Protein AF-A0A238VLP7-F1 (afdb_monomer_lite)

Secondary structure (DSSP, 8-state):
-HHHHHHHHHHHHHHHHHHHHHHHHHHHHHHHHHHHHHHHHHHHHHHS-HHHHHHHHHHHHHH---HHHHHHTTPPPP----------

Sequence (88 aa):
MATLETQIAQAQNRLKDLQVRARKISRTEDTRRKILYGASVLRLLREADETKSLKLRELLDERIEREKDREFLGLRPLKRATAVVTEP

Organism: NCBI:txid1608407

Foldseek 3Di:
DVVVVVVVVVVVVVVVVVVVVVVVVVVVVVVVVCVVVVVVLVVVLVPDDPVVNVVSVVVVLVVPQDPVVCVVVVHDHDDPPPPPPDDD

pLDDT: mean 87.75, std 13.06, range [44.78, 97.62]

Structure (mmCIF, N/CA/C/O backbone):
data_AF-A0A238VLP7-F1
#
_entry.id   AF-A0A238VLP7-F1
#
loop_
_atom_site.group_PDB
_atom_site.id
_atom_site.type_symbol
_atom_site.label_atom_id
_atom_site.label_alt_id
_atom_site.label_comp_id
_atom_site.label_asym_id
_atom_site.label_entity_id
_atom_site.label_seq_id
_atom_site.pdbx_PDB_ins_code
_atom_site.Cartn_x
_atom_site.Cartn_y
_atom_site.Cartn_z
_atom_site.occupancy
_atom_site.B_iso_or_equiv
_atom_site.auth_seq_id
_atom_site.auth_comp_id
_atom_site.auth_asym_id
_atom_site.auth_atom_id
_atom_site.pdbx_PDB_model_num
ATOM 1 N N . MET A 1 1 ? -30.367 -0.400 41.689 1.00 54.56 1 MET A N 1
ATOM 2 C CA . MET A 1 1 ? -29.061 -0.877 41.173 1.00 54.56 1 MET A CA 1
ATOM 3 C C . MET A 1 1 ? -29.029 -0.971 39.641 1.00 54.56 1 MET A C 1
ATOM 5 O O . MET A 1 1 ? -28.018 -0.601 39.067 1.00 54.56 1 MET A O 1
ATOM 9 N N . ALA A 1 2 ? -30.131 -1.333 38.967 1.00 63.41 2 ALA A N 1
ATOM 10 C CA . ALA A 1 2 ? -30.212 -1.464 37.499 1.00 63.41 2 ALA A CA 1
ATOM 11 C C . ALA A 1 2 ? -29.835 -0.211 36.668 1.00 63.41 2 ALA A C 1
ATOM 13 O O . ALA A 1 2 ? -29.476 -0.313 35.497 1.00 63.41 2 ALA A O 1
ATOM 14 N N . THR A 1 3 ? -29.901 0.990 37.246 1.00 79.94 3 THR A N 1
ATOM 15 C CA . THR A 1 3 ? -29.625 2.250 36.538 1.00 79.94 3 THR A CA 1
ATOM 16 C C . THR A 1 3 ? -28.146 2.437 36.201 1.00 79.94 3 THR A C 1
ATOM 18 O O . THR A 1 3 ? -27.832 2.906 35.110 1.00 79.94 3 THR A O 1
ATOM 21 N N . LEU A 1 4 ? -27.237 2.034 37.094 1.00 83.25 4 LEU A N 1
ATOM 22 C CA . LEU A 1 4 ? -25.792 2.137 36.866 1.00 83.25 4 LEU A CA 1
ATOM 23 C C . LEU A 1 4 ? -25.315 1.111 35.836 1.00 83.25 4 LEU A C 1
ATOM 25 O O . LEU A 1 4 ? -24.565 1.459 34.929 1.00 83.25 4 LEU A O 1
ATOM 29 N N . GLU A 1 5 ? -25.813 -0.122 35.909 1.00 87.12 5 GLU A N 1
ATOM 30 C CA . GLU A 1 5 ? -25.528 -1.167 34.918 1.00 87.12 5 GLU A CA 1
ATOM 31 C C . GLU A 1 5 ? -25.993 -0.752 33.517 1.00 87.12 5 GLU A C 1
ATOM 33 O O . GLU A 1 5 ? -25.257 -0.896 32.541 1.00 87.12 5 GLU A O 1
ATOM 38 N N . THR A 1 6 ? -27.177 -0.137 33.425 1.00 88.50 6 THR A N 1
ATOM 39 C CA . THR A 1 6 ? -27.702 0.397 32.161 1.00 88.50 6 THR A CA 1
ATOM 40 C C . THR A 1 6 ? -26.812 1.513 31.607 1.00 88.50 6 THR A C 1
ATOM 42 O O . THR A 1 6 ? -26.532 1.544 30.408 1.00 88.50 6 THR A O 1
ATOM 45 N N . GLN A 1 7 ? -26.323 2.417 32.460 1.00 88.81 7 GLN A N 1
ATOM 46 C CA . GLN A 1 7 ? -25.413 3.491 32.045 1.00 88.81 7 GLN A CA 1
ATOM 47 C C . GLN A 1 7 ? -24.056 2.950 31.577 1.00 88.81 7 GLN A C 1
ATOM 49 O O . GLN A 1 7 ? -23.538 3.407 30.556 1.00 88.81 7 GLN A O 1
ATOM 54 N N . ILE A 1 8 ? -23.508 1.944 32.266 1.00 91.06 8 ILE A N 1
ATOM 55 C CA . ILE A 1 8 ? -22.268 1.266 31.867 1.00 91.06 8 ILE A CA 1
ATOM 56 C C . ILE A 1 8 ? -22.448 0.602 30.499 1.00 91.06 8 ILE A C 1
ATOM 58 O O . ILE A 1 8 ? -21.634 0.823 29.601 1.00 91.06 8 ILE A O 1
ATOM 62 N N . ALA A 1 9 ? -23.540 -0.140 30.299 1.00 91.19 9 ALA A N 1
ATOM 63 C CA . ALA A 1 9 ? -23.834 -0.791 29.025 1.00 91.19 9 ALA A CA 1
ATOM 64 C C . ALA A 1 9 ? -23.979 0.226 27.876 1.00 91.19 9 ALA A C 1
ATOM 66 O O . ALA A 1 9 ? -23.428 0.038 26.790 1.00 91.19 9 ALA A O 1
ATOM 67 N N . GLN A 1 10 ? -24.660 1.352 28.114 1.00 91.50 10 GLN A N 1
ATOM 68 C CA . GLN A 1 10 ? -24.778 2.430 27.127 1.00 91.50 10 GLN A CA 1
ATOM 69 C C . GLN A 1 10 ? -23.422 3.063 26.786 1.00 91.50 10 GLN A C 1
ATOM 71 O O . GLN A 1 10 ? -23.143 3.322 25.613 1.00 91.50 10 GLN A O 1
ATOM 76 N N . ALA A 1 11 ? -22.567 3.303 27.782 1.00 91.75 11 ALA A N 1
ATOM 77 C CA . ALA A 1 11 ? -21.232 3.855 27.568 1.00 91.75 11 ALA A CA 1
ATOM 78 C C . ALA A 1 11 ? -20.332 2.890 26.778 1.00 91.75 11 ALA A C 1
ATOM 80 O O . ALA A 1 11 ? -19.646 3.313 25.845 1.00 91.75 11 ALA A O 1
ATOM 81 N N . GLN A 1 12 ? -20.383 1.593 27.087 1.00 93.69 12 GLN A N 1
ATOM 82 C CA . GLN A 1 12 ? -19.646 0.555 26.361 1.00 93.69 12 GLN A CA 1
ATOM 83 C C . GLN A 1 12 ? -20.089 0.451 24.897 1.00 93.69 12 GLN A C 1
ATOM 85 O O . GLN A 1 12 ? -19.244 0.371 24.002 1.00 93.69 12 GLN A O 1
ATOM 90 N N . ASN A 1 13 ? -21.396 0.524 24.631 1.00 93.31 13 ASN A N 1
ATOM 91 C CA . ASN A 1 13 ? -21.919 0.526 23.265 1.00 93.31 13 ASN A CA 1
ATOM 92 C C . ASN A 1 13 ? -21.446 1.758 22.481 1.00 93.31 13 ASN A C 1
ATOM 94 O O . ASN A 1 13 ? -20.932 1.620 21.371 1.00 93.31 13 ASN A O 1
ATOM 98 N N . ARG A 1 14 ? -21.503 2.952 23.088 1.00 92.62 14 ARG A N 1
ATOM 99 C CA . ARG A 1 14 ? -20.976 4.185 22.476 1.00 92.62 14 ARG A CA 1
ATOM 100 C C . ARG A 1 14 ? -19.481 4.084 22.174 1.00 92.62 14 ARG A C 1
ATOM 102 O O . ARG A 1 14 ? -19.047 4.491 21.098 1.00 92.62 14 ARG A O 1
ATOM 109 N N . LEU A 1 15 ? -18.693 3.515 23.089 1.00 94.31 15 LEU A N 1
ATOM 110 C CA . LEU A 1 15 ? -17.263 3.293 22.874 1.00 94.31 15 LEU A CA 1
ATOM 111 C C . LEU A 1 15 ? -17.019 2.366 21.676 1.00 94.31 15 LEU A C 1
ATOM 113 O O . LEU A 1 15 ? -16.187 2.670 20.820 1.00 94.31 15 LEU A O 1
ATOM 117 N N . LYS A 1 16 ? -17.763 1.260 21.588 1.00 94.69 16 LYS A N 1
ATOM 118 C CA . LYS A 1 16 ? -17.660 0.305 20.480 1.00 94.69 16 LYS A CA 1
ATOM 119 C C . LYS A 1 16 ? -17.991 0.964 19.140 1.00 94.69 16 LYS A C 1
ATOM 121 O O . LYS A 1 16 ? -17.241 0.789 18.180 1.00 94.69 16 LYS A O 1
ATOM 126 N N . ASP A 1 17 ? -19.042 1.776 19.085 1.00 94.19 17 ASP A N 1
ATOM 127 C CA . ASP A 1 17 ? -19.429 2.498 17.871 1.00 94.19 17 ASP A CA 1
ATOM 128 C C . ASP A 1 17 ? -18.351 3.490 17.421 1.00 94.19 17 ASP A C 1
ATOM 130 O O . ASP A 1 17 ? -18.002 3.545 16.236 1.00 94.19 17 ASP A O 1
ATOM 134 N N . LEU A 1 18 ? -17.771 4.242 18.362 1.00 95.06 18 LEU A N 1
ATOM 135 C CA . LEU A 1 18 ? -16.664 5.156 18.080 1.00 95.06 18 LEU A CA 1
ATOM 136 C C . LEU A 1 18 ? -15.430 4.405 17.567 1.00 95.06 18 LEU A C 1
ATOM 138 O O . LEU A 1 18 ? -14.825 4.827 16.582 1.00 95.06 18 LEU A O 1
ATOM 142 N N . GLN A 1 19 ? -15.092 3.259 18.162 1.00 94.94 19 GLN A N 1
ATOM 143 C CA . GLN A 1 19 ? -13.983 2.419 17.703 1.00 94.94 19 GLN A CA 1
ATOM 144 C C . GLN A 1 19 ? -14.218 1.864 16.294 1.00 94.94 19 GLN A C 1
ATOM 146 O O . GLN A 1 19 ? -13.297 1.848 15.475 1.00 94.94 19 GLN A O 1
ATOM 151 N N . VAL A 1 20 ? -15.440 1.428 15.976 1.00 95.12 20 VAL A N 1
ATOM 152 C CA . VAL A 1 20 ? -15.792 0.952 14.630 1.00 95.12 20 VAL A CA 1
ATOM 153 C C . VAL A 1 20 ? -15.653 2.079 13.607 1.00 95.12 20 VAL A C 1
ATOM 155 O O . VAL A 1 20 ? -15.053 1.873 12.548 1.00 95.12 20 VAL A O 1
ATOM 158 N N . ARG A 1 21 ? -16.135 3.287 13.928 1.00 93.38 21 ARG A N 1
ATOM 159 C CA . ARG A 1 21 ? -15.978 4.468 13.064 1.00 93.38 21 ARG A CA 1
ATOM 160 C C . ARG A 1 21 ? -14.510 4.829 12.864 1.00 93.38 21 ARG A C 1
ATOM 162 O O . ARG A 1 21 ? -14.090 4.995 11.722 1.00 93.38 21 ARG A O 1
ATOM 169 N N . ALA A 1 22 ? -13.720 4.867 13.935 1.00 93.75 22 ALA A N 1
ATOM 170 C CA . ALA A 1 22 ? -12.289 5.154 13.862 1.00 93.75 22 ALA A CA 1
ATOM 171 C C . ALA A 1 22 ? -11.546 4.132 12.987 1.00 93.75 22 ALA A C 1
ATOM 173 O O . ALA A 1 22 ? -10.775 4.508 12.106 1.00 93.75 22 ALA A O 1
ATOM 174 N N . ARG A 1 23 ? -11.841 2.833 13.142 1.00 94.44 23 ARG A N 1
ATOM 175 C CA . ARG A 1 23 ? -11.276 1.772 12.289 1.00 94.44 23 ARG A CA 1
ATOM 176 C C . ARG A 1 23 ? -11.677 1.937 10.824 1.00 94.44 23 ARG A C 1
ATOM 178 O O . ARG A 1 23 ? -10.852 1.704 9.943 1.00 94.44 23 ARG A O 1
ATOM 185 N N . LYS A 1 24 ? -12.922 2.336 10.546 1.00 94.75 24 LYS A N 1
ATOM 186 C CA . LYS A 1 24 ? -13.389 2.600 9.177 1.00 94.75 24 LYS A CA 1
ATOM 187 C C . LYS A 1 24 ? -12.639 3.775 8.546 1.00 94.75 24 LYS A C 1
ATOM 189 O O . LYS A 1 24 ? -12.192 3.652 7.406 1.00 94.75 24 LYS A O 1
ATOM 194 N N . ILE A 1 25 ? -12.477 4.874 9.282 1.00 93.44 25 ILE A N 1
ATOM 195 C CA . ILE A 1 25 ? -11.725 6.052 8.827 1.00 93.44 25 ILE A CA 1
ATOM 196 C C . ILE A 1 25 ? -10.276 5.654 8.545 1.00 93.44 25 ILE A C 1
ATOM 198 O O . ILE A 1 25 ? -9.819 5.814 7.419 1.00 93.44 25 ILE A O 1
ATOM 202 N N . SER A 1 26 ? -9.616 4.998 9.501 1.00 93.94 26 SER A N 1
ATOM 203 C CA . SER A 1 26 ? -8.232 4.540 9.359 1.00 93.94 26 SER A CA 1
ATOM 204 C C . SER A 1 26 ? -8.031 3.635 8.137 1.00 93.94 26 SER A C 1
ATOM 206 O O . SER A 1 26 ? -7.107 3.851 7.360 1.00 93.94 26 SER A O 1
ATOM 208 N N . ARG A 1 27 ? -8.929 2.669 7.890 1.00 95.12 27 ARG A N 1
ATOM 209 C CA . ARG A 1 27 ? -8.875 1.819 6.684 1.00 95.12 27 ARG A CA 1
ATOM 210 C C . ARG A 1 27 ? -9.057 2.614 5.391 1.00 95.12 27 ARG A C 1
ATOM 212 O O . ARG A 1 27 ? -8.424 2.299 4.386 1.00 95.12 27 ARG A O 1
ATOM 219 N N . THR A 1 28 ? -9.922 3.626 5.409 1.00 95.06 28 THR A N 1
ATOM 220 C CA . THR A 1 28 ? -10.177 4.486 4.244 1.00 95.06 28 THR A CA 1
ATOM 221 C C . THR A 1 28 ? -8.953 5.342 3.929 1.00 95.06 28 THR A C 1
ATOM 223 O O . THR A 1 28 ? -8.512 5.390 2.783 1.00 95.06 28 THR A O 1
ATOM 226 N N . GLU A 1 29 ? -8.361 5.965 4.946 1.00 95.81 29 GLU A N 1
ATOM 227 C CA . GLU A 1 29 ? -7.138 6.758 4.816 1.00 95.81 29 GLU A CA 1
ATOM 228 C C . GLU A 1 29 ? -5.946 5.898 4.392 1.00 95.81 29 GLU A C 1
ATOM 230 O O . GLU A 1 29 ? -5.180 6.294 3.517 1.00 95.81 29 GLU A O 1
ATOM 235 N N . ASP A 1 30 ? -5.825 4.688 4.942 1.00 96.75 30 ASP A N 1
ATOM 236 C CA . ASP A 1 30 ? -4.809 3.712 4.554 1.00 96.75 30 ASP A CA 1
ATOM 237 C C . ASP A 1 30 ? -4.934 3.293 3.086 1.00 96.75 30 ASP A C 1
ATOM 239 O O . ASP A 1 30 ? -3.948 3.298 2.345 1.00 96.75 30 ASP A O 1
ATOM 243 N N . THR A 1 31 ? -6.160 3.016 2.641 1.00 97.25 31 THR A N 1
ATOM 244 C CA . THR A 1 31 ? -6.456 2.702 1.238 1.00 97.25 31 THR A CA 1
ATOM 245 C C . THR A 1 31 ? -6.107 3.882 0.335 1.00 97.25 31 THR A C 1
ATOM 247 O O . THR A 1 31 ? -5.409 3.709 -0.664 1.00 97.25 31 THR A O 1
ATOM 250 N N . ARG A 1 32 ? -6.515 5.102 0.709 1.00 96.56 32 ARG A N 1
ATOM 251 C CA . ARG A 1 32 ? -6.195 6.322 -0.043 1.00 96.56 32 ARG A CA 1
ATOM 252 C C . ARG A 1 32 ? -4.687 6.536 -0.142 1.00 96.56 32 ARG A C 1
ATOM 254 O O . ARG A 1 32 ? -4.189 6.824 -1.226 1.00 96.56 32 ARG A O 1
ATOM 261 N N . ARG A 1 33 ? -3.957 6.348 0.962 1.00 97.62 33 ARG A N 1
ATOM 262 C CA . ARG A 1 33 ? -2.494 6.447 1.003 1.00 97.62 33 ARG A CA 1
ATOM 263 C C . ARG A 1 33 ? -1.859 5.466 0.018 1.00 97.62 33 ARG A C 1
ATOM 265 O O . ARG A 1 33 ? -1.070 5.886 -0.822 1.00 97.62 33 ARG A O 1
ATOM 272 N N . LYS A 1 34 ? -2.249 4.188 0.063 1.00 96.31 34 LYS A N 1
ATOM 273 C CA . LYS A 1 34 ? -1.743 3.146 -0.849 1.00 96.31 34 LYS A CA 1
ATOM 274 C C . LYS A 1 34 ? -1.998 3.482 -2.319 1.00 96.31 34 LYS A C 1
ATOM 276 O O . LYS A 1 34 ? -1.083 3.355 -3.126 1.00 96.31 34 LYS A O 1
ATOM 281 N N . ILE A 1 35 ? -3.196 3.965 -2.655 1.00 97.06 35 ILE A N 1
ATOM 282 C CA . ILE A 1 35 ? -3.546 4.368 -4.026 1.00 97.06 35 ILE A CA 1
ATOM 283 C C . ILE A 1 35 ? -2.674 5.537 -4.494 1.00 97.06 35 ILE A C 1
ATOM 285 O O . ILE A 1 35 ? -2.118 5.475 -5.587 1.00 97.06 35 ILE A O 1
ATOM 289 N N . LEU A 1 36 ? -2.525 6.584 -3.677 1.00 97.25 36 LEU A N 1
ATOM 290 C CA . LEU A 1 36 ? -1.752 7.771 -4.053 1.00 97.25 36 LEU A CA 1
ATOM 291 C C . LEU A 1 36 ? -0.272 7.445 -4.269 1.00 97.25 36 LEU A C 1
ATOM 293 O O . LEU A 1 36 ? 0.292 7.831 -5.294 1.00 97.25 36 LEU A O 1
ATOM 297 N N . TYR A 1 37 ? 0.348 6.701 -3.350 1.00 97.19 37 TYR A N 1
ATOM 298 C CA . TYR A 1 37 ? 1.743 6.286 -3.513 1.00 97.19 37 TYR A CA 1
ATOM 299 C C . TYR A 1 37 ? 1.911 5.328 -4.694 1.00 97.19 37 TYR A C 1
ATOM 301 O O . TYR A 1 37 ? 2.816 5.527 -5.498 1.00 97.19 37 TYR A O 1
ATOM 309 N N . GLY A 1 38 ? 1.015 4.348 -4.854 1.00 95.25 38 GLY A N 1
ATOM 310 C CA . GLY A 1 38 ? 1.043 3.421 -5.987 1.00 95.25 38 GLY A CA 1
ATOM 311 C C . GLY A 1 38 ? 0.950 4.143 -7.333 1.00 95.25 38 GLY A C 1
ATOM 312 O O . GLY A 1 38 ? 1.795 3.941 -8.201 1.00 95.25 38 GLY A O 1
ATOM 313 N N . ALA A 1 39 ? -0.013 5.056 -7.488 1.00 96.56 39 ALA A N 1
ATOM 314 C CA . ALA A 1 39 ? -0.160 5.864 -8.698 1.00 96.56 39 ALA A CA 1
ATOM 315 C C . ALA A 1 39 ? 1.071 6.748 -8.964 1.00 96.56 39 ALA A C 1
ATOM 317 O O . ALA A 1 39 ? 1.525 6.855 -10.103 1.00 96.56 39 ALA A O 1
ATOM 318 N N . SER A 1 40 ? 1.642 7.344 -7.913 1.00 96.12 40 SER A N 1
ATOM 319 C CA . SER A 1 40 ? 2.844 8.180 -8.017 1.00 96.12 40 SER A CA 1
ATOM 320 C C . SER A 1 40 ? 4.066 7.377 -8.470 1.00 96.12 40 SER A C 1
ATOM 322 O O . SER A 1 40 ? 4.810 7.832 -9.333 1.00 96.12 40 SER A O 1
ATOM 324 N N . VAL A 1 41 ? 4.249 6.160 -7.951 1.00 94.69 41 VAL A N 1
ATOM 325 C CA . VAL A 1 41 ? 5.340 5.261 -8.361 1.00 94.69 41 VAL A CA 1
ATOM 326 C C . VAL A 1 41 ? 5.172 4.805 -9.810 1.00 94.69 41 VAL A C 1
ATOM 328 O O . VAL A 1 41 ? 6.137 4.818 -10.569 1.00 94.69 41 VAL A O 1
ATOM 331 N N . LEU A 1 42 ? 3.952 4.458 -10.232 1.00 93.44 42 LEU A N 1
ATOM 332 C CA . LEU A 1 42 ? 3.680 4.093 -11.628 1.00 93.44 42 LEU A CA 1
ATOM 333 C C . LEU A 1 42 ? 3.964 5.249 -12.594 1.00 93.44 42 LEU A C 1
ATOM 335 O O . LEU A 1 42 ? 4.456 5.025 -13.701 1.00 93.44 42 LEU A O 1
ATOM 339 N N . ARG A 1 43 ? 3.679 6.486 -12.176 1.00 95.00 43 ARG A N 1
ATOM 340 C CA . ARG A 1 43 ? 4.053 7.686 -12.927 1.00 95.00 43 ARG A CA 1
ATOM 341 C C . ARG A 1 43 ? 5.572 7.847 -12.995 1.00 95.00 43 ARG A C 1
ATOM 343 O O . ARG A 1 43 ? 6.099 8.038 -14.085 1.00 95.00 43 ARG A O 1
ATOM 350 N N . LEU A 1 44 ? 6.267 7.696 -11.867 1.00 93.12 44 LEU A N 1
ATOM 351 C CA . LEU A 1 44 ? 7.727 7.786 -11.803 1.00 93.12 44 LEU A CA 1
ATOM 352 C C . LEU A 1 44 ? 8.404 6.758 -12.723 1.00 93.12 44 LEU A C 1
ATOM 354 O O . LEU A 1 44 ? 9.339 7.100 -13.435 1.00 93.12 44 LEU A O 1
ATOM 358 N N . LEU A 1 45 ? 7.894 5.524 -12.764 1.00 93.31 45 LEU A N 1
ATOM 359 C CA . LEU A 1 45 ? 8.383 4.479 -13.670 1.00 93.31 45 LEU A CA 1
ATOM 360 C C . LEU A 1 45 ? 8.226 4.844 -15.151 1.00 93.31 45 LEU A C 1
ATOM 362 O O . LEU A 1 45 ? 9.032 4.404 -15.962 1.00 93.31 45 LEU A O 1
ATOM 366 N N . ARG A 1 46 ? 7.193 5.615 -15.508 1.00 91.31 46 ARG A N 1
ATOM 367 C CA . ARG A 1 46 ? 6.945 6.055 -16.888 1.00 91.31 46 ARG A CA 1
ATOM 368 C C . ARG A 1 46 ? 7.852 7.215 -17.304 1.00 91.31 46 ARG A C 1
ATOM 370 O O . ARG A 1 46 ? 8.176 7.328 -18.478 1.00 91.31 46 ARG A O 1
ATOM 377 N N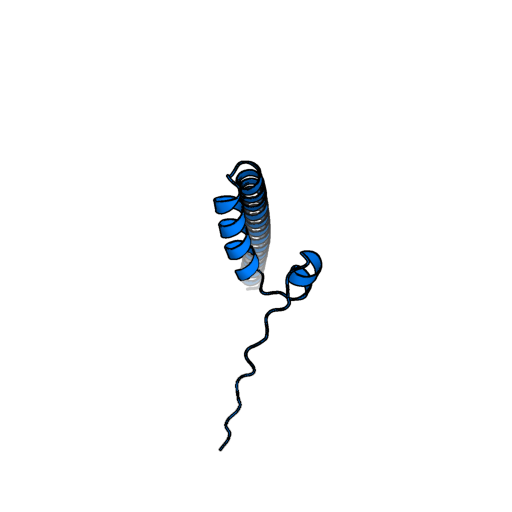 . GLU A 1 47 ? 8.194 8.090 -16.363 1.00 92.94 47 GLU A N 1
ATOM 378 C CA . GLU A 1 47 ? 8.981 9.306 -16.614 1.00 92.94 47 GLU A CA 1
ATOM 379 C C . GLU A 1 47 ? 10.498 9.085 -16.454 1.00 92.94 47 GLU A C 1
ATOM 381 O O . GLU A 1 47 ? 11.289 9.885 -16.951 1.00 92.94 47 GLU A O 1
ATOM 386 N N . ALA A 1 48 ? 10.918 8.023 -15.759 1.00 90.06 48 ALA A N 1
ATOM 387 C CA . ALA A 1 48 ? 12.326 7.707 -15.535 1.00 90.06 48 ALA A CA 1
ATOM 388 C C . ALA A 1 48 ? 13.027 7.156 -16.790 1.00 90.06 48 ALA A C 1
ATOM 390 O O . ALA A 1 48 ? 12.415 6.522 -17.645 1.00 90.06 48 ALA A O 1
ATOM 391 N N . ASP A 1 49 ? 14.349 7.338 -16.852 1.00 92.56 49 ASP A N 1
ATOM 392 C CA . ASP A 1 49 ? 15.197 6.650 -17.823 1.00 92.56 49 ASP A CA 1
ATOM 393 C C . ASP A 1 49 ? 15.150 5.128 -17.629 1.00 92.56 49 ASP A C 1
ATOM 395 O O . ASP A 1 49 ? 14.940 4.627 -16.519 1.00 92.56 49 ASP A O 1
ATOM 399 N N . GLU A 1 50 ? 15.381 4.389 -18.715 1.00 90.69 50 GLU A N 1
ATOM 400 C CA . GLU A 1 50 ? 15.189 2.936 -18.774 1.00 90.69 50 GLU A CA 1
ATOM 401 C C . GLU A 1 50 ? 15.922 2.206 -17.639 1.00 90.69 50 GLU A C 1
ATOM 403 O O . GLU A 1 50 ? 15.317 1.412 -16.918 1.00 90.69 50 GLU A O 1
ATOM 408 N N . THR A 1 51 ? 17.177 2.575 -17.368 1.00 90.69 51 THR A N 1
ATOM 409 C CA . THR A 1 51 ? 17.991 1.967 -16.302 1.00 90.69 51 THR A CA 1
ATOM 410 C C . THR A 1 51 ? 17.389 2.173 -14.909 1.00 90.69 51 THR A C 1
ATOM 412 O O . THR A 1 51 ? 17.350 1.239 -14.103 1.00 90.69 51 THR A O 1
ATOM 415 N N . LYS A 1 52 ? 16.916 3.384 -14.586 1.00 90.31 52 LYS A N 1
ATOM 416 C CA . LYS A 1 52 ? 16.279 3.654 -13.285 1.00 90.31 52 LYS A CA 1
ATOM 417 C C . LYS A 1 52 ? 14.912 2.990 -13.178 1.00 90.31 52 LYS A C 1
ATOM 419 O O . LYS A 1 52 ? 14.574 2.485 -12.107 1.00 90.31 52 LYS A O 1
ATOM 424 N N . SER A 1 53 ? 14.154 2.963 -14.272 1.00 92.25 53 SER A N 1
ATOM 425 C CA . SER A 1 53 ? 12.846 2.309 -14.317 1.00 92.25 53 SER A CA 1
ATOM 426 C C . SER A 1 53 ? 12.957 0.799 -14.063 1.00 92.25 53 SER A C 1
ATOM 428 O O . SER A 1 53 ? 12.176 0.256 -13.282 1.00 92.25 53 SER A O 1
ATOM 430 N N . LEU A 1 54 ? 13.977 0.143 -1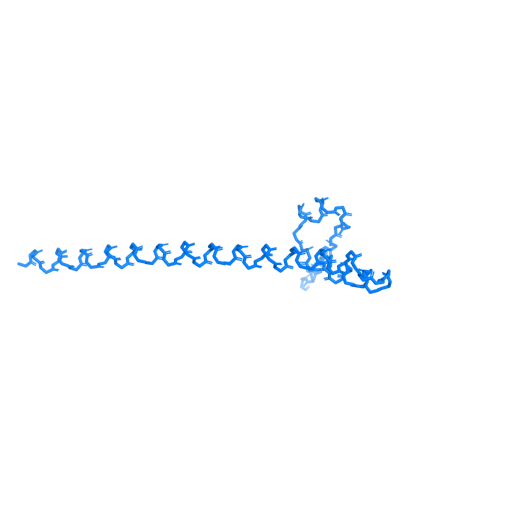4.632 1.00 92.56 54 LEU A N 1
ATOM 431 C CA . LEU A 1 54 ? 14.250 -1.281 -14.438 1.00 92.56 54 LEU A CA 1
ATOM 432 C C . LEU A 1 54 ? 14.614 -1.585 -12.986 1.00 92.56 54 LEU A C 1
ATOM 434 O O . LEU A 1 54 ? 13.952 -2.407 -12.360 1.00 92.56 54 LEU A O 1
ATOM 438 N N . LYS A 1 55 ? 15.579 -0.854 -12.412 1.00 93.38 55 LYS A N 1
ATOM 439 C CA . LYS A 1 55 ? 15.982 -1.036 -11.005 1.00 93.38 55 LYS A CA 1
ATOM 440 C C . LYS A 1 55 ? 14.817 -0.842 -10.038 1.00 93.38 55 LYS A C 1
ATOM 442 O O . LYS A 1 55 ? 14.657 -1.604 -9.091 1.00 93.38 55 LYS A O 1
ATOM 447 N N . LEU A 1 56 ? 13.994 0.186 -10.258 1.00 92.50 56 LEU A N 1
ATOM 448 C CA . LEU A 1 56 ? 12.831 0.429 -9.408 1.00 92.50 56 LEU A CA 1
ATOM 449 C C . LEU A 1 56 ? 11.787 -0.683 -9.557 1.00 92.50 56 LEU A C 1
ATOM 451 O O . LEU A 1 56 ? 11.202 -1.096 -8.561 1.00 92.50 56 LEU A O 1
ATOM 455 N N . ARG A 1 57 ? 11.565 -1.185 -10.776 1.00 92.56 57 ARG A N 1
ATOM 456 C CA . ARG A 1 57 ? 10.653 -2.304 -11.020 1.00 92.56 57 ARG A CA 1
ATOM 457 C C . ARG A 1 57 ? 11.133 -3.582 -10.333 1.00 92.56 57 ARG A C 1
ATOM 459 O O . ARG A 1 57 ? 10.337 -4.197 -9.639 1.00 92.56 57 ARG A O 1
ATOM 466 N N . GLU A 1 58 ? 12.416 -3.918 -10.430 1.00 92.62 58 GLU A N 1
ATOM 467 C CA . GLU A 1 58 ? 12.998 -5.075 -9.733 1.00 92.62 58 GLU A CA 1
ATOM 468 C C . GLU A 1 58 ? 12.774 -4.995 -8.215 1.00 92.62 58 GLU A C 1
ATOM 470 O O . GLU A 1 58 ? 12.273 -5.943 -7.614 1.00 92.62 58 GLU A O 1
ATOM 475 N N . LEU A 1 59 ? 13.029 -3.831 -7.605 1.00 92.44 59 LEU A N 1
ATOM 476 C CA . LEU A 1 59 ? 12.788 -3.614 -6.172 1.00 92.44 59 LEU A CA 1
ATOM 477 C C . LEU A 1 59 ? 11.310 -3.770 -5.774 1.00 92.44 59 LEU A C 1
ATOM 479 O O . LEU A 1 59 ? 11.011 -4.203 -4.659 1.00 92.44 59 LEU A O 1
ATOM 483 N N . LEU A 1 60 ? 10.374 -3.383 -6.647 1.00 92.50 60 LEU A N 1
ATOM 484 C CA . LEU A 1 60 ? 8.940 -3.576 -6.410 1.00 92.50 60 LEU A CA 1
ATOM 485 C C . LEU A 1 60 ? 8.558 -5.052 -6.542 1.00 92.50 60 LEU A C 1
ATOM 487 O O . LEU A 1 60 ? 7.857 -5.577 -5.677 1.00 92.50 60 LEU A O 1
ATOM 491 N N . ASP A 1 61 ? 9.058 -5.720 -7.579 1.00 93.31 61 ASP A N 1
ATOM 492 C CA . ASP A 1 61 ? 8.793 -7.128 -7.861 1.00 93.31 61 ASP A CA 1
ATOM 493 C C . ASP A 1 61 ? 9.320 -8.038 -6.742 1.00 93.31 61 ASP A C 1
ATOM 495 O O . ASP A 1 61 ? 8.672 -9.028 -6.399 1.00 93.31 61 ASP A O 1
ATOM 499 N N . GLU A 1 62 ? 10.448 -7.699 -6.113 1.00 92.25 62 GLU A N 1
ATOM 500 C CA . GLU A 1 62 ? 10.982 -8.400 -4.935 1.00 92.25 62 GLU A CA 1
ATOM 501 C C . GLU A 1 62 ? 10.071 -8.299 -3.704 1.00 92.25 62 GLU A C 1
ATOM 503 O O . GLU A 1 62 ? 10.014 -9.225 -2.897 1.00 92.25 62 GLU A O 1
ATOM 508 N N . ARG A 1 63 ? 9.329 -7.195 -3.555 1.00 92.25 63 ARG A N 1
ATOM 509 C CA . ARG A 1 63 ? 8.445 -6.946 -2.401 1.00 92.25 63 ARG A CA 1
ATOM 510 C C . ARG A 1 63 ? 7.061 -7.580 -2.545 1.00 92.25 63 ARG A C 1
ATOM 512 O O . ARG A 1 63 ?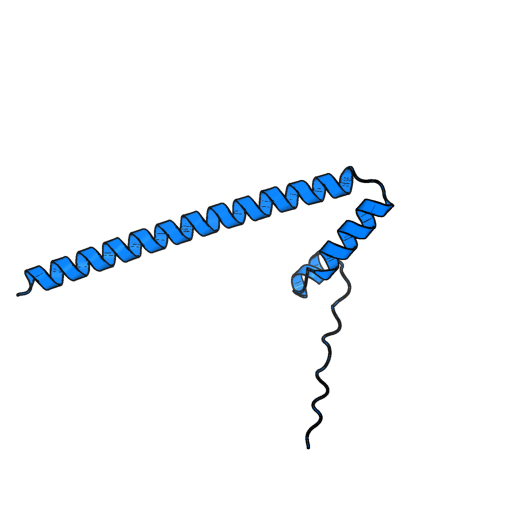 6.289 -7.582 -1.586 1.00 92.25 63 ARG A O 1
ATOM 519 N N . ILE A 1 64 ? 6.723 -8.108 -3.721 1.00 92.44 64 ILE A N 1
ATOM 520 C CA . ILE A 1 64 ? 5.443 -8.778 -3.968 1.00 92.44 64 ILE A CA 1
ATOM 521 C C . ILE A 1 64 ? 5.585 -10.257 -3.611 1.00 92.44 64 ILE A C 1
ATOM 523 O O . ILE A 1 64 ? 5.976 -11.084 -4.428 1.00 92.44 64 ILE A O 1
ATOM 527 N N . GLU A 1 65 ? 5.269 -10.609 -2.370 1.00 92.56 65 GLU A N 1
ATOM 528 C CA . GLU A 1 65 ? 5.484 -11.974 -1.867 1.00 92.56 65 GLU A CA 1
ATOM 529 C C . GLU A 1 65 ? 4.335 -12.935 -2.192 1.00 92.56 65 GLU A C 1
ATOM 531 O O . GLU A 1 65 ? 4.530 -14.147 -2.312 1.00 92.56 65 GLU A O 1
ATOM 536 N N . ARG A 1 66 ? 3.114 -12.410 -2.330 1.00 92.56 66 ARG A N 1
ATOM 537 C CA . ARG A 1 66 ? 1.914 -13.231 -2.486 1.00 92.56 66 ARG A CA 1
ATOM 538 C C . ARG A 1 66 ? 1.840 -13.824 -3.889 1.00 92.56 66 ARG A C 1
ATOM 540 O O . ARG A 1 66 ? 1.736 -13.097 -4.868 1.00 92.56 66 ARG A O 1
ATOM 547 N N . GLU A 1 67 ? 1.790 -15.149 -3.974 1.00 91.56 67 GLU A N 1
ATOM 548 C CA . GLU A 1 67 ? 1.820 -15.892 -5.243 1.00 91.56 67 GLU A CA 1
ATOM 549 C C . GLU A 1 67 ? 0.732 -15.467 -6.240 1.00 91.56 67 GLU A C 1
ATOM 551 O O . GLU A 1 67 ? 1.049 -15.202 -7.392 1.00 91.56 67 GLU A O 1
ATOM 556 N N . LYS A 1 68 ? -0.518 -15.287 -5.789 1.00 92.75 68 LYS A N 1
ATOM 557 C CA . LYS A 1 68 ? -1.614 -14.800 -6.651 1.00 92.75 68 LYS A CA 1
ATOM 558 C C . LYS A 1 68 ? -1.346 -13.413 -7.241 1.00 92.75 68 LYS A C 1
ATOM 560 O O . LYS A 1 68 ? -1.710 -13.148 -8.380 1.00 92.75 68 LYS A O 1
ATOM 565 N N . ASP A 1 69 ? -0.720 -12.531 -6.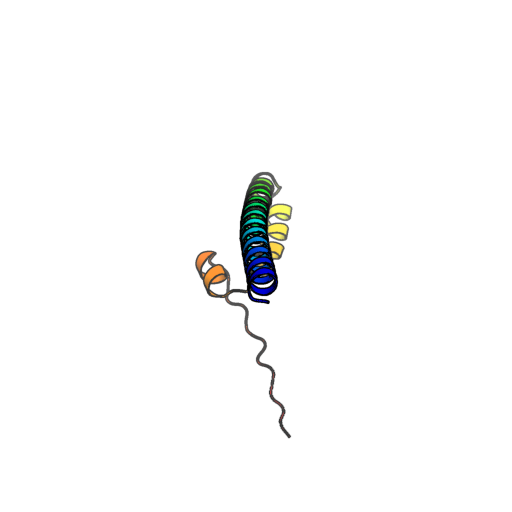464 1.00 92.38 69 ASP A N 1
ATOM 566 C CA . ASP A 1 69 ? -0.407 -11.172 -6.912 1.00 92.38 69 ASP A CA 1
ATOM 567 C C . ASP A 1 69 ? 0.785 -11.200 -7.882 1.00 92.38 69 ASP A C 1
ATOM 569 O O . ASP A 1 69 ? 0.800 -10.467 -8.868 1.00 92.38 69 ASP A O 1
ATOM 573 N N . ARG A 1 70 ? 1.756 -12.098 -7.653 1.00 93.38 70 ARG A N 1
ATOM 574 C CA . AR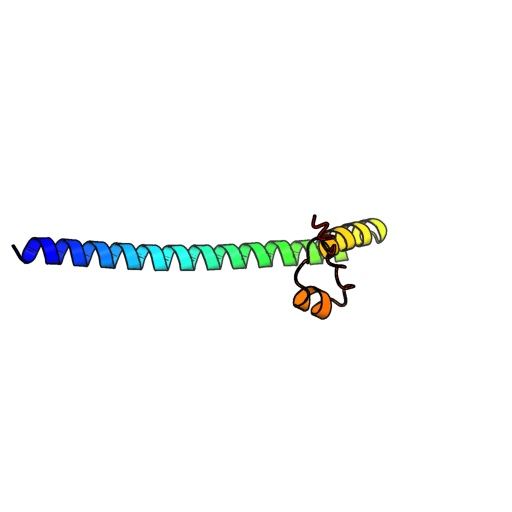G A 1 70 ? 2.858 -12.363 -8.590 1.00 93.38 70 ARG A CA 1
ATOM 575 C C . ARG A 1 70 ? 2.347 -12.913 -9.917 1.00 93.38 70 ARG A C 1
ATOM 577 O O . ARG A 1 70 ? 2.752 -12.410 -10.956 1.00 93.38 70 ARG A O 1
ATOM 584 N N . GLU A 1 71 ? 1.442 -13.889 -9.883 1.00 92.69 71 GLU A N 1
ATOM 585 C CA . GLU A 1 71 ? 0.797 -14.461 -11.070 1.00 92.69 71 GLU A CA 1
ATOM 586 C C . GLU A 1 71 ? 0.038 -13.388 -11.857 1.00 92.69 71 GLU A C 1
ATOM 588 O O . GLU A 1 71 ? 0.252 -13.241 -13.058 1.00 92.69 71 GLU A O 1
ATOM 593 N N . PHE A 1 72 ? -0.770 -12.571 -11.170 1.00 93.69 72 PHE A N 1
ATOM 594 C CA . PHE A 1 72 ? -1.486 -11.449 -11.780 1.00 93.69 72 PHE A CA 1
ATOM 595 C C . PHE A 1 72 ? -0.548 -10.457 -12.489 1.00 93.69 72 PHE A C 1
ATOM 597 O O . PHE A 1 72 ? -0.895 -9.916 -13.537 1.00 93.69 72 PHE A O 1
ATOM 604 N N . LEU A 1 73 ? 0.645 -10.230 -11.934 1.00 91.25 73 LEU A N 1
ATOM 605 C CA . LEU A 1 73 ? 1.655 -9.325 -12.488 1.00 91.25 73 LEU A CA 1
ATOM 606 C C . LEU A 1 73 ? 2.630 -10.006 -13.467 1.00 91.25 73 LEU A C 1
ATOM 608 O O . LEU A 1 73 ? 3.524 -9.340 -13.985 1.00 91.25 73 LEU A O 1
ATOM 612 N N . GLY A 1 74 ? 2.482 -11.310 -13.733 1.00 91.88 74 GLY A N 1
ATOM 613 C CA . GLY A 1 74 ? 3.387 -12.076 -14.599 1.00 91.88 74 GLY A CA 1
ATOM 614 C C . GLY A 1 74 ? 4.792 -12.286 -14.018 1.00 91.88 74 GLY A C 1
ATOM 615 O O . GLY A 1 74 ? 5.745 -12.529 -14.760 1.00 91.88 74 GLY A O 1
ATOM 616 N N . LEU A 1 75 ? 4.949 -12.176 -12.697 1.00 91.00 75 LEU A N 1
ATOM 617 C CA . LEU A 1 75 ? 6.222 -12.344 -12.001 1.00 91.00 75 LEU A CA 1
ATOM 618 C C . LEU A 1 75 ? 6.531 -13.821 -11.754 1.00 91.00 75 LEU A C 1
ATOM 620 O O . LEU A 1 75 ? 5.656 -14.624 -11.430 1.00 91.00 75 LEU A O 1
ATOM 624 N N . ARG A 1 76 ? 7.820 -14.178 -11.819 1.00 86.81 76 ARG A N 1
ATOM 625 C CA . ARG A 1 76 ? 8.282 -15.538 -11.495 1.00 86.81 76 ARG A CA 1
ATOM 626 C C . ARG A 1 76 ? 7.919 -15.898 -10.050 1.00 86.81 76 ARG A C 1
ATOM 628 O O . ARG A 1 76 ? 8.130 -15.057 -9.177 1.00 86.81 76 ARG A O 1
ATOM 635 N N . PRO A 1 77 ? 7.435 -17.112 -9.751 1.00 83.38 77 PRO A N 1
ATOM 636 C CA . PRO A 1 77 ? 7.139 -17.511 -8.379 1.00 83.38 77 PRO A CA 1
ATOM 637 C C . PRO A 1 77 ? 8.406 -17.458 -7.516 1.00 83.38 77 PRO A C 1
ATOM 639 O O . PRO A 1 77 ? 9.496 -17.825 -7.964 1.00 83.38 77 PRO A O 1
ATOM 642 N N . LEU A 1 78 ? 8.273 -16.982 -6.275 1.00 84.38 78 LEU A N 1
ATOM 643 C CA . LEU A 1 78 ? 9.372 -17.045 -5.315 1.00 84.38 78 LEU A CA 1
ATOM 644 C C . LEU A 1 78 ? 9.576 -18.516 -4.951 1.00 84.38 78 LEU A C 1
ATOM 646 O O . LEU A 1 78 ? 8.658 -19.163 -4.445 1.00 84.38 78 LEU A O 1
ATOM 650 N N . LYS A 1 79 ? 10.773 -19.059 -5.201 1.00 74.19 79 LYS A N 1
ATOM 651 C CA . LYS A 1 79 ? 11.141 -20.363 -4.645 1.00 74.19 79 LYS A CA 1
ATOM 652 C C . LYS A 1 79 ? 11.085 -20.219 -3.129 1.00 74.19 79 LYS A C 1
ATOM 654 O O . LYS A 1 79 ? 11.941 -19.555 -2.549 1.00 74.19 79 LYS A O 1
ATOM 659 N N . ARG A 1 80 ? 10.072 -20.807 -2.484 1.00 62.19 80 ARG A N 1
ATOM 660 C CA . ARG A 1 80 ? 10.096 -20.978 -1.030 1.00 62.19 80 ARG A CA 1
ATOM 661 C C . ARG A 1 80 ? 11.401 -21.689 -0.708 1.00 62.19 80 ARG A C 1
ATOM 663 O O . ARG A 1 80 ? 11.639 -22.775 -1.232 1.00 62.19 80 ARG A O 1
ATOM 670 N N . ALA A 1 81 ? 12.243 -21.066 0.112 1.00 55.50 81 ALA A N 1
ATOM 671 C CA . ALA A 1 81 ? 13.333 -21.777 0.747 1.00 55.50 81 ALA A CA 1
ATOM 672 C C . ALA A 1 81 ? 12.678 -22.911 1.538 1.00 55.50 81 ALA A C 1
ATOM 674 O O . ALA A 1 81 ? 12.031 -22.680 2.558 1.00 55.50 81 ALA A O 1
ATOM 675 N N . THR A 1 82 ? 12.741 -24.125 0.999 1.00 49.91 82 THR 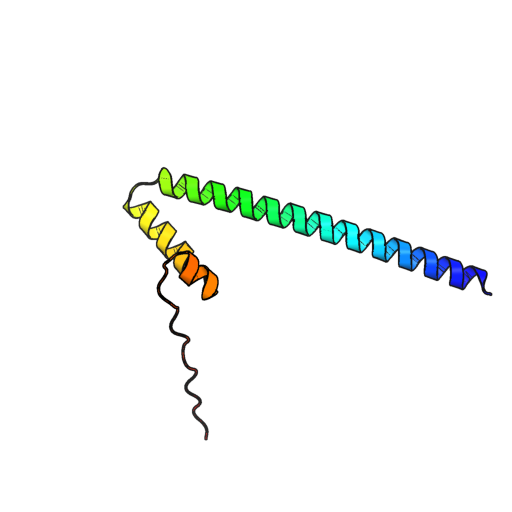A N 1
ATOM 676 C CA . THR A 1 82 ? 12.469 -25.336 1.754 1.00 49.91 82 THR A CA 1
ATOM 677 C C . THR A 1 82 ? 13.432 -25.294 2.923 1.00 49.91 82 THR A C 1
ATOM 679 O O . THR A 1 82 ? 14.636 -25.460 2.731 1.00 49.91 82 THR A O 1
ATOM 682 N N . ALA A 1 83 ? 12.911 -24.984 4.110 1.00 52.56 83 ALA A N 1
ATOM 683 C CA . ALA A 1 83 ? 13.605 -25.263 5.347 1.00 52.56 83 ALA A CA 1
ATOM 684 C C . ALA A 1 83 ? 13.960 -26.747 5.281 1.00 52.56 83 ALA A C 1
ATOM 686 O O . ALA A 1 83 ? 13.079 -27.606 5.296 1.00 52.56 83 ALA A O 1
ATOM 687 N N . VAL A 1 84 ? 15.243 -27.023 5.067 1.00 52.88 84 VAL A N 1
ATOM 688 C CA . VAL A 1 84 ? 15.803 -28.354 5.208 1.00 52.88 84 VAL A CA 1
ATOM 689 C C . VAL A 1 84 ? 15.581 -28.693 6.674 1.00 52.88 84 VAL A C 1
ATOM 691 O O . VAL A 1 84 ? 16.267 -28.177 7.551 1.00 52.88 84 VAL A O 1
ATOM 694 N N . VAL A 1 85 ? 14.531 -29.467 6.934 1.00 55.44 85 VAL A N 1
ATOM 695 C CA . VAL A 1 85 ? 14.304 -30.118 8.217 1.00 55.44 85 VAL A CA 1
ATOM 696 C C . VAL A 1 85 ? 15.400 -31.171 8.324 1.00 55.44 85 VAL A C 1
ATOM 698 O O . VAL A 1 85 ? 15.275 -32.275 7.806 1.00 55.44 85 VAL A O 1
ATOM 701 N N . THR A 1 86 ? 16.533 -30.782 8.897 1.00 56.44 86 THR A N 1
ATOM 702 C CA . THR A 1 86 ? 17.459 -31.718 9.529 1.00 56.44 86 THR A CA 1
ATOM 703 C C . THR A 1 86 ? 16.882 -32.066 10.896 1.00 56.44 86 THR A C 1
ATOM 705 O O . THR A 1 86 ? 16.935 -31.252 11.814 1.00 56.44 86 THR A O 1
ATOM 708 N N . GLU A 1 87 ? 16.318 -33.262 11.000 1.00 44.78 87 GLU A N 1
ATOM 709 C CA . GLU A 1 87 ? 16.078 -33.996 12.246 1.00 44.78 87 GLU A CA 1
ATOM 710 C C . GLU A 1 87 ? 16.757 -35.371 12.112 1.00 44.78 87 GLU A C 1
ATOM 712 O O . GLU A 1 87 ? 16.835 -35.886 10.991 1.00 44.78 87 GLU A O 1
ATOM 717 N N . PRO A 1 88 ? 17.072 -36.054 13.221 1.00 55.72 88 PRO A N 1
ATOM 718 C CA . PRO A 1 88 ? 17.908 -35.659 14.353 1.00 55.72 88 PRO A CA 1
ATOM 719 C C . PRO A 1 88 ? 19.251 -36.420 14.385 1.00 55.72 88 PRO A C 1
ATOM 721 O O . PRO A 1 88 ? 19.395 -37.451 13.689 1.00 55.72 88 PRO A O 1
#

Radius of gyration: 23.8 Å; chains: 1; bounding box: 48×45×60 Å